Protein AF-A0A2H0RHB4-F1 (afdb_monomer_lite)

Organism: NCBI:txid1975043

Structure (mmCIF, N/CA/C/O backbone):
data_AF-A0A2H0RHB4-F1
#
_entry.id   AF-A0A2H0RHB4-F1
#
loop_
_atom_site.group_PDB
_atom_site.id
_atom_site.type_symbol
_atom_site.label_atom_id
_atom_site.label_alt_id
_atom_site.label_comp_id
_atom_site.label_asym_id
_atom_site.label_entity_id
_atom_site.label_seq_id
_atom_site.pdbx_PDB_ins_code
_atom_site.Cartn_x
_atom_site.Cartn_y
_atom_site.Cartn_z
_atom_site.occupancy
_atom_site.B_iso_or_equiv
_atom_site.auth_seq_id
_atom_site.auth_comp_id
_atom_site.auth_asym_id
_atom_site.auth_atom_id
_atom_site.pdbx_PDB_model_num
ATOM 1 N N . LYS A 1 1 ? 5.431 0.089 13.681 1.00 54.44 1 LYS A N 1
ATOM 2 C CA . LYS A 1 1 ? 4.138 0.615 13.172 1.00 54.44 1 LYS A CA 1
ATOM 3 C C . LYS A 1 1 ? 4.411 1.232 11.802 1.00 54.44 1 LYS A C 1
ATOM 5 O O . LYS A 1 1 ? 5.154 2.197 11.766 1.00 54.44 1 LYS A O 1
ATOM 10 N N . ASN A 1 2 ? 3.876 0.679 10.707 1.00 61.25 2 ASN A N 1
ATOM 11 C CA . ASN A 1 2 ? 4.213 1.120 9.335 1.00 61.25 2 ASN A CA 1
ATOM 12 C C . ASN A 1 2 ? 3.282 2.229 8.797 1.00 61.25 2 ASN A C 1
ATOM 14 O O . ASN A 1 2 ? 3.443 2.674 7.672 1.00 61.25 2 ASN A O 1
ATOM 18 N N . GLU A 1 3 ? 2.310 2.683 9.593 1.00 62.59 3 GLU A N 1
ATOM 19 C CA . GLU A 1 3 ? 1.284 3.672 9.205 1.00 62.59 3 GLU A CA 1
ATOM 20 C C . GLU A 1 3 ? 1.773 5.125 9.207 1.00 62.59 3 GLU A C 1
ATOM 22 O O . GLU A 1 3 ? 1.122 5.998 8.643 1.00 62.59 3 GLU A O 1
ATOM 27 N N . THR A 1 4 ? 2.895 5.399 9.871 1.00 73.75 4 THR A N 1
ATOM 28 C CA . THR A 1 4 ? 3.485 6.743 9.996 1.00 73.75 4 THR A CA 1
ATOM 29 C C . THR A 1 4 ? 4.833 6.843 9.291 1.00 73.75 4 THR A C 1
ATOM 31 O O . THR A 1 4 ? 5.547 7.826 9.461 1.00 73.75 4 THR A O 1
ATOM 34 N N . VAL A 1 5 ? 5.222 5.800 8.556 1.00 77.88 5 VAL A N 1
ATOM 35 C CA . VAL A 1 5 ? 6.538 5.710 7.927 1.00 77.88 5 VAL A CA 1
ATOM 36 C C . VAL A 1 5 ? 6.494 6.418 6.575 1.00 77.88 5 VAL A C 1
ATOM 38 O O . VAL A 1 5 ? 6.141 5.831 5.555 1.00 77.88 5 VAL A O 1
ATOM 41 N N . ASP A 1 6 ? 6.874 7.691 6.578 1.00 80.06 6 ASP A N 1
ATOM 42 C CA . ASP A 1 6 ? 7.053 8.518 5.381 1.00 80.06 6 ASP A CA 1
ATOM 43 C C . ASP A 1 6 ? 8.526 8.931 5.276 1.00 80.06 6 ASP A C 1
ATOM 45 O O . ASP A 1 6 ? 8.914 10.041 5.634 1.00 80.06 6 ASP A O 1
ATOM 49 N N . ILE A 1 7 ? 9.375 7.978 4.886 1.00 86.69 7 ILE A N 1
ATOM 50 C CA . ILE A 1 7 ? 10.793 8.225 4.626 1.00 86.69 7 ILE A CA 1
ATOM 51 C C . ILE A 1 7 ? 10.953 8.175 3.104 1.00 86.69 7 ILE A C 1
ATOM 53 O O . ILE A 1 7 ? 10.792 7.095 2.536 1.00 86.69 7 ILE A O 1
ATOM 57 N N . PRO A 1 8 ? 11.273 9.295 2.428 1.00 85.44 8 PRO A N 1
ATOM 58 C CA . PRO A 1 8 ? 11.297 9.360 0.962 1.00 85.44 8 PRO A CA 1
ATOM 59 C C . PRO A 1 8 ? 12.205 8.329 0.283 1.00 85.44 8 PRO A C 1
ATOM 61 O O . PRO A 1 8 ? 11.967 7.951 -0.857 1.00 85.44 8 PRO A O 1
ATOM 64 N N . THR A 1 9 ? 13.245 7.875 0.982 1.00 87.88 9 THR A N 1
ATOM 65 C CA . THR A 1 9 ? 14.233 6.909 0.489 1.00 87.88 9 THR A CA 1
ATOM 66 C C . THR A 1 9 ? 13.938 5.465 0.901 1.00 87.88 9 THR A C 1
ATOM 68 O O . THR A 1 9 ? 14.705 4.567 0.559 1.00 87.88 9 THR A O 1
ATOM 71 N N . LEU A 1 10 ? 12.852 5.216 1.639 1.00 89.56 10 LEU A N 1
ATOM 72 C CA . LEU A 1 10 ? 12.464 3.879 2.069 1.00 89.56 10 LEU A CA 1
ATOM 73 C C . LEU A 1 10 ? 11.428 3.286 1.114 1.00 89.56 10 LEU A C 1
ATOM 75 O O . LEU A 1 10 ? 10.352 3.845 0.896 1.00 89.56 10 LEU A O 1
ATOM 79 N N . PHE A 1 11 ? 11.725 2.089 0.622 1.00 91.38 11 PHE A N 1
ATOM 80 C CA . PHE A 1 11 ? 10.853 1.321 -0.257 1.00 91.38 11 PHE A CA 1
ATOM 81 C C . PHE A 1 11 ? 10.623 -0.072 0.320 1.00 91.38 11 PHE A C 1
ATOM 83 O O . PHE A 1 11 ? 11.510 -0.665 0.934 1.00 91.38 11 PHE A O 1
ATOM 90 N N . TYR A 1 12 ? 9.423 -0.598 0.106 1.00 91.75 12 TYR A N 1
ATOM 91 C CA . TYR A 1 12 ? 9.090 -1.992 0.358 1.00 91.75 12 TYR A CA 1
ATOM 92 C C . TYR A 1 12 ? 9.169 -2.763 -0.957 1.00 91.75 12 TYR A C 1
ATOM 94 O O . TYR A 1 12 ? 8.613 -2.324 -1.961 1.00 91.75 12 TYR A O 1
ATOM 102 N N . CYS A 1 13 ? 9.826 -3.922 -0.940 1.00 93.44 13 CYS A N 1
ATOM 103 C CA . CYS A 1 13 ? 9.802 -4.873 -2.045 1.00 93.44 13 CYS A CA 1
ATOM 104 C C . CYS A 1 13 ? 8.912 -6.054 -1.653 1.00 93.44 13 CYS A C 1
ATOM 106 O O . CYS A 1 13 ? 9.243 -6.815 -0.740 1.00 93.44 13 CYS A O 1
ATOM 108 N N . PHE A 1 14 ? 7.762 -6.183 -2.310 1.00 92.94 14 PHE A N 1
ATOM 109 C CA . PHE A 1 14 ? 6.888 -7.343 -2.168 1.00 92.94 14 PHE A CA 1
ATOM 110 C C . PHE A 1 14 ? 7.214 -8.344 -3.268 1.00 92.94 14 PHE A C 1
ATOM 112 O O . PHE A 1 14 ? 7.297 -7.976 -4.436 1.00 92.94 14 PHE A O 1
ATOM 119 N N . VAL A 1 15 ? 7.377 -9.612 -2.897 1.00 91.69 15 VAL A N 1
ATOM 120 C CA . VAL A 1 15 ? 7.737 -10.679 -3.835 1.00 91.69 15 VAL A CA 1
ATOM 121 C C . VAL A 1 15 ? 6.598 -11.682 -3.899 1.00 91.69 15 VAL A C 1
ATOM 123 O O . VAL A 1 15 ? 6.184 -12.225 -2.874 1.00 91.69 15 VAL A O 1
ATOM 126 N N . ASN A 1 16 ? 6.095 -11.935 -5.103 1.00 91.00 16 ASN A N 1
ATOM 127 C CA . ASN A 1 16 ? 5.209 -13.059 -5.369 1.00 91.00 16 ASN A CA 1
ATOM 128 C C . ASN A 1 16 ? 6.027 -14.182 -6.014 1.00 91.00 16 ASN A C 1
ATOM 130 O O . ASN A 1 16 ? 6.619 -13.989 -7.076 1.00 91.00 16 ASN A O 1
ATOM 134 N N . ILE A 1 17 ? 6.074 -15.332 -5.339 1.00 90.75 17 ILE A N 1
ATOM 135 C CA . ILE A 1 17 ? 6.809 -16.523 -5.763 1.00 90.75 17 ILE A CA 1
ATOM 136 C C . ILE A 1 17 ? 5.788 -17.559 -6.227 1.00 90.75 17 ILE A C 1
ATOM 138 O O . ILE A 1 17 ? 5.152 -18.225 -5.405 1.00 90.75 17 ILE A O 1
ATOM 142 N N . SER A 1 18 ? 5.641 -17.707 -7.542 1.00 88.69 18 SER A N 1
ATOM 143 C CA . SER A 1 18 ? 4.801 -18.750 -8.125 1.00 88.69 18 SER A CA 1
ATOM 144 C C . SER A 1 18 ? 5.587 -20.058 -8.195 1.00 88.69 18 SER A C 1
ATOM 146 O O . SER A 1 18 ? 6.487 -20.205 -9.024 1.00 88.69 18 SER A O 1
ATOM 148 N N . LYS A 1 19 ? 5.260 -21.010 -7.312 1.00 80.12 19 LYS A N 1
ATOM 149 C CA . LYS A 1 19 ? 5.944 -22.315 -7.234 1.00 80.12 19 LYS A CA 1
ATOM 150 C C . LYS A 1 19 ? 5.763 -23.160 -8.494 1.00 80.12 19 LYS A C 1
ATOM 152 O O . LYS A 1 19 ? 6.670 -23.898 -8.854 1.00 80.12 19 LYS A O 1
ATOM 157 N N . ASP A 1 20 ? 4.620 -23.030 -9.159 1.00 83.25 20 ASP A N 1
ATOM 158 C CA . ASP A 1 20 ? 4.271 -23.882 -10.300 1.00 83.25 20 ASP A CA 1
ATOM 159 C C . ASP A 1 20 ? 4.949 -23.421 -11.595 1.00 83.25 20 ASP A C 1
ATOM 161 O O . ASP A 1 20 ? 5.226 -24.225 -12.480 1.00 83.25 20 ASP A O 1
ATOM 165 N N . THR A 1 21 ? 5.236 -22.122 -11.708 1.00 81.69 21 THR A N 1
ATOM 166 C CA . THR A 1 21 ? 5.811 -21.526 -12.922 1.00 81.69 21 THR A CA 1
ATOM 167 C C . THR A 1 21 ? 7.264 -21.084 -12.756 1.00 81.69 21 THR A C 1
ATOM 169 O O . THR A 1 21 ? 7.865 -20.644 -13.731 1.00 81.69 21 THR A O 1
ATOM 172 N N . ASN A 1 22 ? 7.832 -21.165 -11.544 1.00 80.62 22 ASN A N 1
ATOM 173 C CA . ASN A 1 22 ? 9.131 -20.574 -11.182 1.00 80.62 22 ASN A CA 1
ATOM 174 C C . ASN A 1 22 ? 9.259 -19.084 -11.565 1.00 80.62 22 ASN A C 1
ATOM 176 O O . ASN A 1 22 ? 10.360 -18.576 -11.776 1.00 80.62 22 ASN A O 1
ATOM 180 N N . VAL A 1 23 ? 8.131 -18.372 -11.653 1.00 88.50 23 VAL A N 1
ATOM 181 C CA . VAL A 1 23 ? 8.101 -16.939 -11.961 1.00 88.50 23 VAL A CA 1
ATOM 182 C C . VAL A 1 23 ? 8.099 -16.152 -10.659 1.00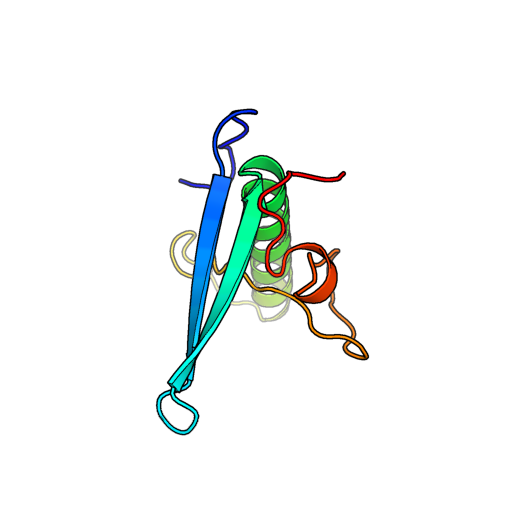 88.50 23 VAL A C 1
ATOM 184 O O . VAL A 1 23 ? 7.274 -16.388 -9.771 1.00 88.50 23 VAL A O 1
ATOM 187 N N . PHE A 1 24 ? 9.004 -15.182 -10.585 1.00 90.94 24 PHE A N 1
ATOM 188 C CA . PHE A 1 24 ? 9.077 -14.198 -9.517 1.00 90.94 24 PHE A CA 1
ATOM 189 C C . PHE A 1 24 ? 8.535 -12.878 -10.040 1.00 90.94 24 PHE A C 1
ATOM 191 O O . PHE A 1 24 ? 8.959 -12.416 -11.096 1.00 90.94 24 PHE A O 1
ATOM 198 N N . LYS A 1 25 ? 7.610 -12.273 -9.298 1.00 92.69 25 LYS A N 1
ATOM 199 C CA . LYS A 1 25 ? 7.163 -10.903 -9.554 1.00 92.69 25 LYS A CA 1
ATOM 200 C C . LYS A 1 25 ? 7.564 -10.026 -8.386 1.00 92.69 25 LYS A C 1
ATOM 202 O O . LYS A 1 25 ? 7.253 -10.361 -7.237 1.00 92.69 25 LYS A O 1
ATOM 207 N N . PHE A 1 26 ? 8.238 -8.926 -8.687 1.00 94.25 26 PHE A N 1
ATOM 208 C CA . PHE A 1 26 ? 8.687 -7.952 -7.704 1.00 94.25 26 PHE A CA 1
ATOM 209 C C . PHE A 1 26 ? 7.822 -6.709 -7.797 1.00 94.25 26 PHE A C 1
ATOM 211 O O . PHE A 1 26 ? 7.573 -6.200 -8.883 1.00 94.25 26 PHE A O 1
ATOM 218 N N . TYR A 1 27 ? 7.385 -6.209 -6.648 1.00 94.88 27 TYR A N 1
ATOM 219 C CA . TYR A 1 27 ? 6.600 -4.989 -6.565 1.00 94.88 27 TYR A CA 1
ATOM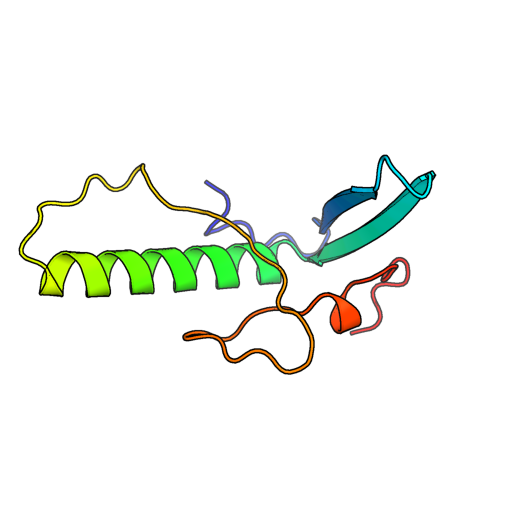 220 C C . TYR A 1 27 ? 7.283 -4.017 -5.616 1.00 94.88 27 TYR A C 1
ATOM 222 O O . TYR A 1 27 ? 7.337 -4.255 -4.404 1.00 94.88 27 TYR A O 1
ATOM 230 N N . ILE A 1 28 ? 7.811 -2.931 -6.172 1.00 94.50 28 ILE A N 1
ATOM 231 C CA . ILE A 1 28 ? 8.593 -1.936 -5.440 1.00 94.50 28 ILE A CA 1
ATOM 232 C C . ILE A 1 28 ? 7.688 -0.753 -5.120 1.00 94.50 28 ILE A C 1
ATOM 234 O O . ILE A 1 28 ? 7.238 -0.043 -6.013 1.00 94.50 28 ILE A O 1
ATOM 238 N N . VAL A 1 29 ? 7.398 -0.544 -3.835 1.00 93.12 29 VAL A N 1
ATOM 239 C CA . VAL A 1 29 ? 6.389 0.420 -3.380 1.00 93.12 29 VAL A CA 1
ATOM 240 C C . VAL A 1 29 ? 7.008 1.406 -2.381 1.00 93.12 29 VAL A C 1
ATOM 242 O O . VAL A 1 29 ? 7.575 0.966 -1.376 1.00 93.12 29 VAL A O 1
ATOM 245 N N . PRO A 1 30 ? 6.882 2.734 -2.584 1.00 93.75 30 PRO A N 1
ATOM 246 C CA . PRO A 1 30 ? 7.369 3.727 -1.625 1.00 93.75 30 PRO A CA 1
ATOM 247 C C . PRO A 1 30 ? 6.723 3.563 -0.244 1.00 93.75 30 PRO A C 1
ATOM 249 O O . PRO A 1 30 ? 5.523 3.279 -0.148 1.00 93.75 30 PRO A O 1
ATOM 252 N N . SER A 1 31 ? 7.472 3.816 0.837 1.00 92.19 31 SER A N 1
ATOM 253 C CA . SER A 1 31 ? 6.946 3.675 2.205 1.00 92.19 31 SER A CA 1
ATOM 254 C C . SER A 1 31 ? 5.691 4.515 2.433 1.00 92.19 31 SER A C 1
ATOM 256 O O . SER A 1 31 ? 4.750 4.044 3.064 1.00 92.19 31 SER A O 1
ATOM 258 N N . LYS A 1 32 ? 5.633 5.713 1.840 1.00 92.50 32 LYS A N 1
ATOM 259 C CA . LYS A 1 32 ? 4.471 6.607 1.877 1.00 92.50 32 LYS A CA 1
ATOM 260 C C . LYS A 1 32 ? 3.200 5.958 1.331 1.00 92.50 32 LYS A C 1
ATOM 262 O O . LYS A 1 32 ? 2.128 6.104 1.913 1.00 92.50 32 LYS A O 1
ATOM 267 N N . VAL A 1 33 ? 3.310 5.230 0.221 1.00 93.56 33 VAL A N 1
ATOM 268 C CA . VAL A 1 33 ? 2.174 4.544 -0.412 1.00 93.56 33 VAL A CA 1
ATOM 269 C C . VAL A 1 33 ? 1.693 3.404 0.482 1.00 93.56 33 VAL A C 1
ATOM 271 O O . VAL A 1 33 ? 0.493 3.284 0.735 1.00 93.56 33 VAL A O 1
ATOM 274 N N . VAL A 1 34 ? 2.625 2.619 1.031 1.00 92.38 34 VAL A N 1
ATOM 275 C CA . VAL A 1 34 ? 2.313 1.550 1.990 1.00 92.38 34 VAL A CA 1
ATOM 276 C C . VAL A 1 34 ? 1.639 2.117 3.241 1.00 92.38 34 VAL A C 1
ATOM 278 O O . VAL A 1 34 ? 0.582 1.628 3.639 1.00 92.38 34 VAL A O 1
ATOM 281 N N . ALA A 1 35 ? 2.201 3.173 3.830 1.00 91.25 35 ALA A N 1
ATOM 282 C CA . ALA A 1 35 ? 1.680 3.825 5.026 1.00 91.25 35 ALA A CA 1
ATOM 283 C C . ALA A 1 35 ? 0.255 4.356 4.814 1.00 91.25 35 ALA A C 1
ATOM 285 O O . ALA A 1 35 ? -0.639 4.065 5.613 1.00 91.25 35 ALA A O 1
ATOM 286 N N . ASN A 1 36 ? 0.024 5.063 3.702 1.00 92.44 36 ASN A N 1
ATOM 287 C CA . ASN A 1 36 ? -1.290 5.594 3.340 1.00 92.44 36 ASN A CA 1
ATOM 288 C C . ASN A 1 36 ? -2.331 4.484 3.173 1.00 92.44 36 ASN A C 1
ATOM 290 O O . ASN A 1 36 ? -3.431 4.584 3.723 1.00 92.44 36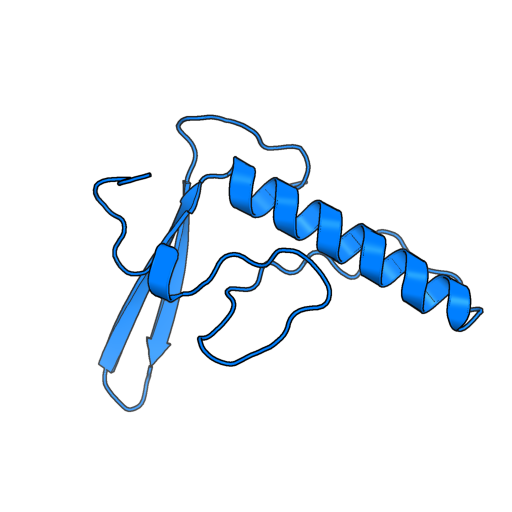 ASN A O 1
ATOM 294 N N . TYR A 1 37 ? -1.984 3.410 2.458 1.00 93.69 37 TYR A N 1
ATOM 295 C CA . TYR A 1 37 ? -2.894 2.288 2.251 1.00 93.69 37 TYR A CA 1
ATOM 296 C C . TYR A 1 37 ? -3.229 1.575 3.564 1.00 93.69 37 TYR A C 1
ATOM 298 O O . TYR A 1 37 ? -4.402 1.346 3.859 1.00 93.69 37 TYR A O 1
ATOM 306 N N . VAL A 1 38 ? -2.220 1.252 4.383 1.00 91.00 38 VAL A N 1
ATOM 307 C CA . VAL A 1 38 ? -2.429 0.546 5.657 1.00 91.00 38 VAL A CA 1
ATOM 308 C C . VAL A 1 38 ? -3.294 1.382 6.602 1.00 91.00 38 VAL A C 1
ATOM 310 O O . VAL A 1 38 ? -4.225 0.844 7.200 1.00 91.00 38 VAL A O 1
ATOM 313 N N . LYS A 1 39 ? -3.067 2.702 6.668 1.00 90.25 39 LYS A N 1
ATOM 314 C CA . LYS A 1 39 ? -3.897 3.630 7.449 1.00 90.25 39 LYS A CA 1
ATOM 315 C C . LYS A 1 39 ? -5.351 3.645 6.966 1.00 90.25 39 LYS A C 1
ATOM 317 O O . LYS A 1 39 ? -6.269 3.584 7.783 1.00 90.25 39 LYS A O 1
ATOM 322 N N . GLY A 1 40 ? -5.566 3.699 5.650 1.00 91.06 40 GLY A N 1
ATOM 323 C CA . GLY A 1 40 ? -6.901 3.662 5.048 1.00 91.06 40 GLY A CA 1
ATOM 324 C C . GLY A 1 40 ? -7.634 2.341 5.298 1.00 91.06 40 GLY A C 1
ATOM 325 O O . GLY A 1 40 ? -8.793 2.352 5.709 1.00 91.06 40 GLY A O 1
ATOM 326 N N . GLN A 1 41 ? -6.953 1.205 5.121 1.00 90.19 41 GLN A N 1
ATOM 327 C CA . GLN A 1 41 ? -7.513 -0.125 5.393 1.00 90.19 41 GLN A CA 1
ATOM 328 C C . GLN A 1 41 ? -7.900 -0.283 6.857 1.00 90.19 41 GLN A C 1
ATOM 330 O O . GLN A 1 41 ? -8.976 -0.792 7.166 1.00 90.19 41 GLN A O 1
ATOM 335 N N . HIS A 1 42 ? -7.036 0.172 7.760 1.00 88.44 42 HIS A N 1
ATOM 336 C CA . HIS A 1 42 ? -7.302 0.106 9.184 1.00 88.44 42 HIS A CA 1
ATOM 337 C C . HIS A 1 42 ? -8.534 0.943 9.563 1.00 88.44 42 HIS A C 1
ATOM 339 O O . HIS A 1 42 ? -9.425 0.452 10.257 1.00 88.44 42 HIS A O 1
ATOM 345 N N . ALA A 1 43 ? -8.646 2.166 9.032 1.00 89.31 43 ALA A N 1
ATOM 346 C CA . ALA A 1 43 ? -9.818 3.016 9.236 1.00 89.31 43 ALA A CA 1
ATOM 347 C C . ALA A 1 43 ? -11.111 2.382 8.691 1.00 89.31 43 ALA A C 1
ATOM 349 O O . ALA A 1 43 ? -12.135 2.393 9.378 1.00 89.31 43 ALA A O 1
ATOM 350 N N . LEU A 1 44 ? -11.062 1.786 7.493 1.00 89.38 44 LEU A N 1
ATOM 351 C CA . LEU A 1 44 ? -12.194 1.060 6.915 1.00 89.38 44 LEU A CA 1
ATOM 352 C C . LEU A 1 44 ? -12.608 -0.123 7.800 1.00 89.38 44 LEU A C 1
ATOM 354 O O . LEU A 1 44 ? -13.785 -0.283 8.110 1.00 89.38 44 LEU A O 1
ATOM 358 N N . TRP A 1 45 ? -11.647 -0.932 8.243 1.00 86.50 45 TRP A N 1
ATOM 359 C CA . TRP A 1 45 ? -11.915 -2.090 9.091 1.00 86.50 45 TRP A CA 1
ATOM 360 C C . TRP A 1 45 ? -12.553 -1.697 10.430 1.00 86.50 45 TRP A C 1
ATOM 362 O O . TRP A 1 45 ? -13.529 -2.324 10.848 1.00 86.50 45 TRP A O 1
ATOM 372 N N . LEU A 1 46 ? -12.067 -0.628 11.072 1.00 87.19 46 LEU A N 1
ATOM 373 C CA . LEU A 1 46 ? -12.687 -0.074 12.279 1.00 87.19 46 LEU A CA 1
ATOM 374 C C . LEU A 1 46 ? -14.132 0.378 12.022 1.00 87.19 46 LEU A C 1
ATOM 376 O O . LEU A 1 46 ? -15.012 0.114 12.845 1.00 87.19 46 LEU A O 1
ATOM 380 N N . ALA A 1 47 ? -14.392 1.033 10.886 1.00 87.69 47 ALA A N 1
ATOM 381 C CA . ALA A 1 47 ? -15.730 1.485 10.516 1.00 87.69 47 ALA A CA 1
ATOM 382 C C . ALA A 1 47 ? -16.700 0.310 10.308 1.00 87.69 47 ALA A C 1
ATOM 384 O O . ALA A 1 47 ? -17.800 0.323 10.861 1.00 87.69 47 ALA A O 1
ATOM 385 N N . GLU A 1 48 ? -16.286 -0.728 9.579 1.00 87.00 48 GLU A N 1
ATOM 386 C CA . GLU A 1 48 ? -17.102 -1.926 9.346 1.00 87.00 48 GLU A CA 1
ATOM 387 C C . GLU A 1 48 ? -17.374 -2.694 10.644 1.00 87.00 48 GLU A C 1
ATOM 389 O O . GLU A 1 48 ? -18.510 -3.065 10.938 1.00 87.00 48 GLU A O 1
ATOM 394 N N . LYS A 1 49 ? -16.368 -2.849 11.509 1.00 84.19 49 LYS A N 1
ATOM 395 C CA . LYS A 1 49 ? -16.563 -3.526 12.795 1.00 84.19 49 LYS A CA 1
ATOM 396 C C . LYS A 1 49 ? -17.464 -2.758 13.756 1.00 84.19 49 LYS A C 1
ATOM 398 O O . LYS A 1 49 ? -18.235 -3.379 14.490 1.00 84.19 49 LYS A O 1
ATOM 403 N N . LYS A 1 50 ? -17.408 -1.422 13.730 1.00 84.06 50 LYS A N 1
ATOM 404 C CA . LYS A 1 50 ? -18.334 -0.571 14.483 1.00 84.06 50 LYS A CA 1
ATOM 405 C C . LYS A 1 50 ? -19.778 -0.775 14.015 1.00 84.06 50 LYS A C 1
ATOM 407 O O . LYS A 1 50 ? -20.663 -0.843 14.864 1.00 84.06 50 LYS A O 1
ATOM 412 N N . LYS A 1 51 ? -20.015 -0.926 12.704 1.00 84.94 51 LYS A N 1
ATOM 413 C CA . LYS A 1 51 ? -21.344 -1.265 12.157 1.00 84.94 51 LYS A CA 1
ATOM 414 C C . LYS A 1 51 ? -21.830 -2.641 12.626 1.00 84.94 51 LYS A C 1
ATOM 416 O O . LYS A 1 51 ? -23.006 -2.792 12.923 1.00 84.94 51 LYS A O 1
ATOM 421 N N . GLU A 1 52 ? -20.932 -3.621 12.754 1.00 83.25 52 GLU A N 1
ATOM 422 C CA . GLU A 1 52 ? -21.247 -4.964 13.276 1.00 83.25 52 GLU A CA 1
ATOM 423 C C . GLU A 1 52 ? -21.488 -5.013 14.804 1.00 83.25 52 GLU A C 1
ATOM 425 O O . GLU A 1 52 ? -21.794 -6.080 15.336 1.00 83.25 52 GLU A O 1
ATOM 430 N N . GLY A 1 53 ? -21.307 -3.906 15.537 1.00 78.81 53 GLY A N 1
ATOM 431 C CA . GLY A 1 53 ? -21.494 -3.853 16.993 1.00 78.81 53 GLY A CA 1
ATOM 432 C C . GLY A 1 53 ? -20.414 -4.577 17.812 1.00 78.81 53 GLY A C 1
ATOM 433 O O . GLY A 1 53 ? -20.601 -4.822 19.004 1.00 78.81 53 GLY A O 1
ATOM 434 N N . LYS A 1 54 ? -19.273 -4.929 17.206 1.00 71.12 54 LYS A N 1
ATOM 435 C CA . LYS A 1 54 ? -18.193 -5.680 17.871 1.00 71.12 54 LYS A CA 1
ATOM 436 C C . LYS A 1 54 ? -17.135 -4.736 18.449 1.00 71.12 54 LYS A C 1
ATOM 438 O O . LYS A 1 54 ? -16.684 -3.814 17.774 1.00 71.12 54 LYS A O 1
ATOM 443 N N . LYS A 1 55 ? -16.684 -4.992 19.687 1.00 66.81 55 LYS A N 1
ATOM 444 C CA . LYS A 1 55 ? -15.494 -4.330 20.254 1.00 66.81 55 LYS A CA 1
ATOM 445 C C . LYS A 1 55 ? -14.249 -4.826 19.530 1.00 66.81 55 LYS A C 1
ATOM 447 O O . LYS A 1 55 ? -14.002 -6.026 19.461 1.00 66.81 55 LYS A O 1
ATOM 452 N N . VAL A 1 56 ? -13.467 -3.890 19.016 1.00 62.53 56 VAL A N 1
ATOM 453 C CA . VAL A 1 56 ? -12.292 -4.177 18.200 1.00 62.53 56 VAL A CA 1
ATOM 454 C C . VAL A 1 56 ? -11.023 -4.003 19.025 1.00 62.53 56 VAL A C 1
ATOM 456 O O . VAL A 1 56 ? -10.879 -3.002 19.724 1.00 62.53 56 VAL A O 1
ATOM 459 N N . LYS A 1 57 ? -10.088 -4.954 18.930 1.00 61.62 57 LYS A N 1
ATOM 460 C CA . LYS A 1 57 ? -8.711 -4.764 19.401 1.00 61.62 57 LYS A CA 1
ATOM 461 C C . LYS A 1 57 ? -7.898 -4.122 18.276 1.00 61.62 57 LYS A C 1
ATOM 463 O O . LYS A 1 57 ? -7.820 -4.674 17.186 1.00 61.62 57 LYS A O 1
ATOM 468 N N . ASP A 1 58 ? -7.244 -2.997 18.555 1.00 58.78 58 ASP A N 1
ATOM 469 C CA . ASP A 1 58 ? -6.441 -2.190 17.608 1.00 58.78 58 ASP A CA 1
ATOM 470 C C . ASP A 1 58 ? -5.265 -2.945 16.923 1.00 58.78 58 ASP A C 1
ATOM 472 O O . ASP A 1 58 ? -4.570 -2.425 16.050 1.00 58.78 58 ASP A O 1
ATOM 476 N N . GLY A 1 59 ? -4.998 -4.192 17.318 1.00 57.31 59 GLY A N 1
ATOM 477 C CA . GLY A 1 59 ? -3.855 -4.976 16.848 1.00 57.31 59 GLY A CA 1
ATOM 478 C C . GLY A 1 59 ? -4.086 -5.818 15.591 1.00 57.31 59 GLY A C 1
ATOM 479 O O . GLY A 1 59 ? -3.106 -6.198 14.959 1.00 57.31 59 GLY A O 1
ATOM 480 N N . GLU A 1 60 ? -5.331 -6.137 15.227 1.00 59.69 60 GLU A N 1
ATOM 481 C CA . GLU A 1 60 ? -5.579 -7.357 14.438 1.00 59.69 60 GLU A CA 1
ATOM 482 C C . GLU A 1 60 ? -5.551 -7.202 12.908 1.00 59.69 60 GLU A C 1
ATOM 484 O O . GLU A 1 60 ? -5.336 -8.200 12.227 1.00 59.69 60 GLU A O 1
ATOM 489 N N . MET A 1 61 ? -5.692 -6.003 12.325 1.00 58.03 61 MET A N 1
ATOM 490 C CA . MET A 1 61 ? -5.698 -5.859 10.855 1.00 58.03 61 MET A CA 1
ATOM 491 C C . MET A 1 61 ? -4.939 -4.623 10.360 1.00 58.03 61 MET A C 1
ATOM 493 O O . MET A 1 61 ? -5.447 -3.502 10.380 1.00 58.03 61 MET A O 1
ATOM 497 N N . ARG A 1 62 ? -3.720 -4.867 9.863 1.00 70.12 62 ARG A N 1
ATOM 498 C CA . ARG A 1 62 ? -2.858 -3.924 9.126 1.00 70.12 62 ARG A CA 1
ATOM 499 C C . ARG A 1 62 ? -2.197 -4.665 7.959 1.00 70.12 62 ARG A C 1
ATOM 501 O O . ARG A 1 62 ? -1.007 -4.957 7.991 1.00 70.12 62 ARG A O 1
ATOM 508 N N . ILE A 1 6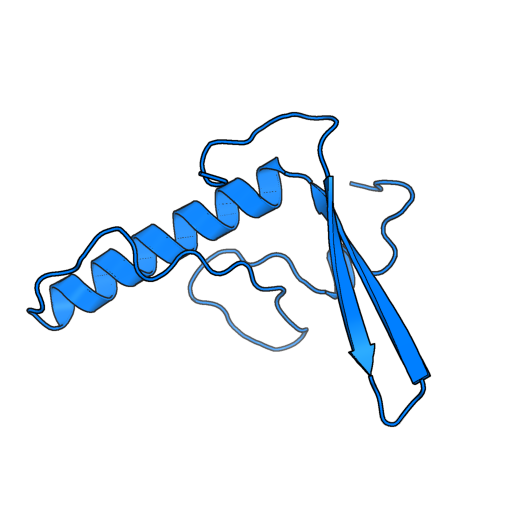3 ? -2.994 -5.056 6.966 1.00 81.56 63 ILE A N 1
ATOM 509 C CA . ILE A 1 63 ? -2.518 -5.833 5.812 1.00 81.56 63 ILE A CA 1
ATOM 510 C C . ILE A 1 63 ? -2.352 -4.894 4.622 1.00 81.56 63 ILE A C 1
ATOM 512 O O . ILE A 1 63 ? -3.320 -4.257 4.212 1.00 81.56 63 ILE A O 1
ATOM 516 N N . PHE A 1 64 ? -1.150 -4.837 4.049 1.00 89.19 64 PHE A N 1
ATOM 517 C CA . PHE A 1 64 ? -0.920 -4.208 2.749 1.00 89.19 64 PHE A CA 1
ATOM 518 C C . PHE A 1 64 ? -1.350 -5.154 1.621 1.00 89.19 64 PHE A C 1
ATOM 520 O O . PHE A 1 64 ? -1.116 -6.360 1.706 1.00 89.19 64 PHE A O 1
ATOM 527 N N . ARG A 1 65 ? -1.989 -4.624 0.574 1.00 90.94 65 ARG A N 1
ATOM 528 C CA . ARG A 1 65 ? -2.391 -5.396 -0.608 1.00 90.94 65 ARG A CA 1
ATOM 529 C C . ARG A 1 65 ? -2.180 -4.567 -1.863 1.00 90.94 65 ARG A C 1
ATOM 531 O O . ARG A 1 65 ? -2.398 -3.358 -1.845 1.00 90.94 65 ARG A O 1
ATOM 538 N N . LEU A 1 66 ? -1.813 -5.256 -2.937 1.00 92.94 66 LEU A N 1
ATOM 539 C CA . LEU A 1 66 ? -1.811 -4.705 -4.282 1.00 92.94 66 LEU A CA 1
ATOM 540 C C . LEU A 1 66 ? -3.123 -5.065 -4.970 1.00 92.94 66 LEU A C 1
ATOM 542 O O . LEU A 1 66 ? -3.575 -6.209 -4.910 1.00 92.94 66 LEU A O 1
ATOM 546 N N . GLY A 1 67 ? -3.729 -4.071 -5.601 1.00 93.56 67 GLY A N 1
ATOM 547 C CA . GLY A 1 67 ? -4.899 -4.241 -6.437 1.00 93.56 67 GLY A CA 1
ATOM 548 C C . GLY A 1 67 ? -4.544 -4.876 -7.776 1.00 93.56 67 GLY A C 1
ATOM 549 O O . GLY A 1 67 ? -3.434 -4.709 -8.283 1.00 93.56 67 GLY A O 1
ATOM 550 N N . VAL A 1 68 ? -5.496 -5.585 -8.367 1.00 92.81 68 VAL A N 1
ATOM 551 C CA . VAL A 1 68 ? -5.373 -6.158 -9.708 1.00 92.81 68 VAL A CA 1
ATOM 552 C C . VAL A 1 68 ? -6.331 -5.458 -10.663 1.00 92.81 68 VAL A C 1
ATOM 554 O O . VAL A 1 68 ? -7.366 -4.919 -10.266 1.00 92.81 68 VAL A O 1
ATOM 557 N N . LYS A 1 69 ? -5.956 -5.426 -11.939 1.00 89.25 69 LYS A N 1
ATOM 558 C CA . LYS A 1 69 ? -6.728 -4.768 -12.991 1.00 89.25 69 LYS A CA 1
ATOM 559 C C . LYS A 1 69 ? -8.127 -5.378 -13.097 1.00 89.25 69 LYS A C 1
ATOM 561 O O . LYS A 1 69 ? -8.268 -6.594 -13.136 1.00 89.25 69 LYS A O 1
ATOM 566 N N . GLY A 1 70 ? -9.144 -4.521 -13.171 1.00 89.31 70 GLY A N 1
ATOM 567 C CA . GLY A 1 70 ? -10.549 -4.928 -13.287 1.00 89.31 70 GLY A CA 1
ATOM 568 C C . GLY A 1 70 ? -11.286 -5.094 -11.955 1.00 89.31 70 GLY A C 1
ATOM 569 O O . GLY A 1 70 ? -12.514 -5.122 -11.956 1.00 89.31 70 GLY A O 1
ATOM 570 N N . GLU A 1 71 ? -10.576 -5.117 -10.826 1.00 92.69 71 GLU A N 1
ATOM 571 C CA . GLU A 1 71 ? -11.190 -5.210 -9.499 1.00 92.69 71 GLU A CA 1
ATOM 572 C C . GLU A 1 71 ? -11.536 -3.835 -8.919 1.00 92.69 71 GLU A C 1
ATOM 574 O O . GLU A 1 71 ? -10.858 -2.832 -9.161 1.00 92.69 71 GLU A O 1
ATOM 579 N N . LYS A 1 72 ? -12.602 -3.790 -8.112 1.00 92.81 72 LYS A N 1
ATOM 580 C CA . LYS A 1 72 ? -13.017 -2.583 -7.385 1.00 92.81 72 LYS A CA 1
ATOM 581 C C . LYS A 1 72 ? -12.643 -2.702 -5.917 1.00 92.81 72 LYS A C 1
ATOM 583 O O . LYS A 1 72 ? -12.959 -3.693 -5.264 1.00 92.81 72 LYS A O 1
ATOM 588 N N . TYR A 1 73 ? -12.042 -1.644 -5.383 1.00 92.44 73 TYR A N 1
ATOM 589 C CA . TYR A 1 73 ? -11.613 -1.589 -3.992 1.00 92.44 73 TYR A CA 1
ATOM 590 C C . TYR A 1 73 ? -12.357 -0.491 -3.226 1.00 92.44 73 TYR A C 1
ATOM 592 O O . TYR A 1 73 ? -12.639 0.567 -3.787 1.00 92.44 73 TYR A O 1
ATOM 600 N N . PRO A 1 74 ? -12.660 -0.712 -1.935 1.00 92.06 74 PRO A N 1
ATOM 601 C CA . PRO A 1 74 ? -13.394 0.248 -1.107 1.00 92.06 74 PRO A CA 1
ATOM 602 C C . PRO A 1 74 ? -12.577 1.497 -0.740 1.00 92.06 74 PRO A C 1
ATOM 604 O O . PRO A 1 74 ? -13.140 2.484 -0.275 1.00 92.06 74 PRO A O 1
ATOM 607 N N . ILE A 1 75 ? -11.256 1.461 -0.930 1.00 92.81 75 ILE A N 1
ATOM 608 C CA . ILE A 1 75 ? -10.348 2.594 -0.734 1.00 92.81 75 ILE A CA 1
ATOM 609 C C . ILE A 1 75 ? -9.368 2.679 -1.911 1.00 92.81 75 ILE A C 1
ATOM 611 O O . ILE A 1 75 ? -9.148 1.663 -2.584 1.00 92.81 75 ILE A O 1
ATOM 615 N N . PRO A 1 76 ? -8.723 3.840 -2.133 1.00 93.12 76 PRO A N 1
ATOM 616 C CA . PRO A 1 76 ? -7.620 3.948 -3.080 1.00 93.12 76 PRO A CA 1
ATOM 617 C C . PRO A 1 76 ? -6.571 2.867 -2.809 1.00 93.12 76 PRO A C 1
ATOM 619 O O . PRO A 1 76 ? -6.018 2.783 -1.712 1.00 93.12 76 PRO A O 1
ATOM 622 N N . THR A 1 77 ? -6.349 2.005 -3.798 1.00 94.12 77 THR A N 1
ATOM 623 C CA . THR A 1 77 ? -5.528 0.802 -3.653 1.00 94.12 77 THR A CA 1
ATOM 624 C C . THR A 1 77 ? -4.415 0.836 -4.697 1.00 94.12 77 THR A C 1
ATOM 626 O O . THR A 1 77 ? -4.733 0.925 -5.884 1.00 94.12 77 THR A O 1
ATOM 629 N N . PRO A 1 78 ? -3.132 0.790 -4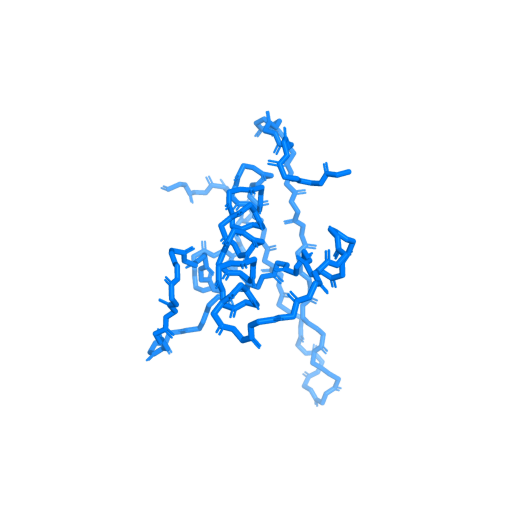.290 1.00 94.31 78 PRO A N 1
ATOM 630 C CA . PRO A 1 78 ? -2.020 0.698 -5.232 1.00 94.31 78 PRO A CA 1
ATOM 631 C C . PRO A 1 78 ? -2.132 -0.605 -6.017 1.00 94.31 78 PRO A C 1
ATOM 633 O O . PRO A 1 78 ? -2.456 -1.636 -5.434 1.00 94.31 78 PRO A O 1
ATOM 636 N N . THR A 1 79 ? -1.881 -0.583 -7.320 1.00 94.19 79 THR A N 1
ATOM 637 C CA . THR A 1 79 ? -2.066 -1.762 -8.178 1.00 94.19 79 THR A CA 1
ATOM 638 C C . THR A 1 79 ? -0.751 -2.460 -8.495 1.00 94.19 79 THR A C 1
ATOM 640 O O . THR A 1 79 ? 0.310 -1.843 -8.494 1.00 94.19 79 THR A O 1
ATOM 643 N N . ALA A 1 80 ? -0.821 -3.757 -8.789 1.00 93.06 80 ALA A N 1
ATOM 644 C CA . ALA A 1 80 ? 0.318 -4.535 -9.259 1.00 93.06 80 ALA A CA 1
ATOM 645 C C . ALA A 1 80 ? 0.941 -3.913 -10.523 1.00 93.06 80 ALA A C 1
ATOM 647 O O . ALA A 1 80 ? 2.146 -3.714 -10.558 1.00 93.06 80 ALA A O 1
ATOM 648 N N . GLU A 1 81 ? 0.120 -3.501 -11.495 1.00 92.12 81 GLU A N 1
ATOM 649 C CA . GLU A 1 81 ? 0.558 -2.874 -12.759 1.00 92.12 81 GLU A CA 1
ATOM 650 C C . GLU A 1 81 ? 1.364 -1.581 -12.537 1.00 92.12 81 GLU A C 1
ATOM 652 O O . GLU A 1 81 ? 2.293 -1.301 -13.283 1.00 92.12 81 GLU A O 1
ATOM 657 N N . GLN A 1 82 ? 1.052 -0.810 -11.489 1.00 91.81 82 GLN A N 1
ATOM 658 C CA . GLN A 1 82 ? 1.777 0.426 -11.160 1.00 91.81 82 GLN A CA 1
ATOM 659 C C . GLN A 1 82 ? 3.168 0.190 -10.560 1.00 91.81 82 GLN A C 1
ATOM 661 O O . GLN A 1 82 ? 4.014 1.082 -10.619 1.00 91.81 82 GLN A O 1
ATOM 666 N N . TYR A 1 83 ? 3.389 -0.957 -9.916 1.00 94.44 83 TYR A N 1
ATOM 667 C CA . TYR A 1 83 ? 4.573 -1.177 -9.081 1.00 94.44 83 TYR A CA 1
ATOM 668 C C . TYR A 1 83 ? 5.379 -2.428 -9.448 1.00 94.44 83 TYR A C 1
ATOM 670 O O . TYR A 1 83 ? 6.442 -2.631 -8.859 1.00 94.44 83 TYR A O 1
ATOM 678 N N . GLU A 1 84 ? 4.909 -3.249 -10.393 1.00 94.06 84 GLU A N 1
ATOM 679 C CA . GLU A 1 84 ? 5.642 -4.403 -10.926 1.00 94.06 84 GLU A CA 1
ATOM 680 C C . GLU A 1 84 ? 6.932 -3.923 -11.599 1.00 94.06 84 GLU A C 1
ATOM 682 O O . GLU A 1 84 ? 6.898 -3.067 -12.480 1.00 94.06 84 GLU A O 1
ATOM 687 N N . ASP A 1 85 ? 8.071 -4.425 -11.118 1.00 91.56 85 ASP A N 1
ATOM 688 C CA . ASP A 1 85 ? 9.412 -4.077 -11.595 1.00 91.56 85 ASP A CA 1
ATOM 689 C C . ASP A 1 85 ? 9.697 -2.562 -11.690 1.00 91.56 85 ASP A C 1
ATOM 691 O O . ASP A 1 85 ? 10.499 -2.112 -12.511 1.00 91.56 85 ASP A O 1
ATOM 695 N N . ASN A 1 86 ? 9.094 -1.751 -10.806 1.00 89.31 86 ASN A N 1
ATOM 696 C CA . ASN A 1 86 ? 9.334 -0.303 -10.724 1.00 89.31 86 ASN A CA 1
ATOM 697 C C . ASN A 1 86 ? 10.688 0.048 -10.062 1.00 89.31 86 ASN A C 1
ATOM 699 O O . ASN A 1 86 ? 10.763 0.800 -9.090 1.00 89.31 86 ASN A O 1
ATOM 703 N N . TRP A 1 87 ? 11.771 -0.528 -10.583 1.00 85.19 87 TRP A N 1
ATOM 704 C CA . TRP A 1 87 ? 13.144 -0.356 -10.098 1.00 85.19 87 TRP A CA 1
ATOM 705 C C . TRP A 1 87 ? 13.689 1.056 -10.330 1.00 85.19 87 TRP A C 1
ATOM 707 O O . TRP A 1 87 ? 14.549 1.519 -9.588 1.00 85.19 87 TRP A O 1
ATOM 717 N N . GLU A 1 88 ? 13.182 1.740 -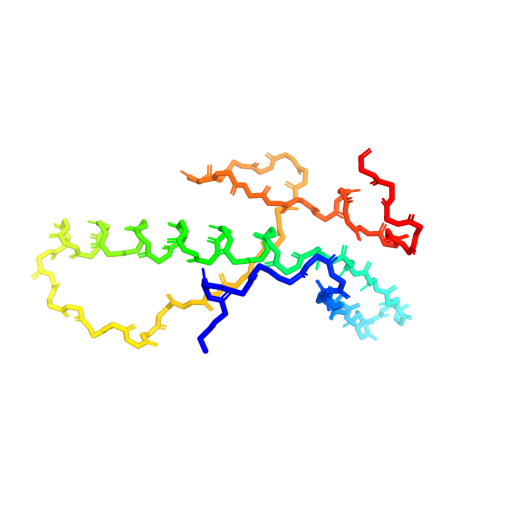11.357 1.00 83.19 88 GLU A N 1
ATOM 718 C CA . GLU A 1 88 ? 13.588 3.104 -11.716 1.00 83.19 88 GLU A CA 1
ATOM 719 C C . GLU A 1 88 ? 12.779 4.180 -10.982 1.00 83.19 88 GLU A C 1
ATOM 721 O O . GLU A 1 88 ? 13.019 5.369 -11.183 1.00 83.19 88 GLU A O 1
ATOM 726 N N . PHE A 1 89 ? 11.825 3.777 -10.135 1.00 71.50 89 PHE A N 1
ATOM 727 C CA . PHE A 1 89 ? 10.963 4.678 -9.368 1.00 71.50 89 PHE A CA 1
ATOM 728 C C . PHE A 1 89 ? 10.269 5.728 -10.242 1.00 71.50 89 PHE A C 1
ATOM 730 O O . PHE A 1 89 ? 10.118 6.884 -9.839 1.00 71.50 89 PHE A O 1
ATOM 737 N N . LYS A 1 90 ? 9.854 5.334 -11.452 1.00 61.22 90 LYS A N 1
ATOM 738 C CA . LYS A 1 90 ? 9.095 6.210 -12.344 1.00 61.22 90 LYS A CA 1
ATOM 739 C C . LYS A 1 90 ? 7.755 6.498 -11.666 1.00 61.22 90 LYS A C 1
ATOM 741 O O . LYS A 1 90 ? 6.973 5.575 -11.426 1.00 61.22 90 LYS A O 1
ATOM 746 N N . LEU A 1 91 ? 7.577 7.758 -11.265 1.00 52.22 91 LEU A N 1
ATOM 747 C CA . LEU A 1 91 ? 6.352 8.299 -10.674 1.00 52.22 91 LEU A CA 1
ATOM 748 C C . LEU A 1 91 ? 5.315 8.594 -11.756 1.00 52.22 91 LEU A C 1
ATOM 750 O O . LEU A 1 91 ? 5.716 9.138 -12.810 1.00 52.22 91 LEU A O 1
#

Secondary structure (DSSP, 8-state):
--TT---TT-EEEEEEEETTTTEEEEEEEEHHHHHHHHHHHHHHHHHHHHHTTPPPPTTS------B-TT---SS---BHHHHBT-TT---

pLDDT: mean 84.89, std 11.27, range [52.22, 94.88]

Foldseek 3Di:
DLLPDQDQPDWDWDWDQDPVPRDIWIFIGHSNLLNPQQVVVLVVVVVVVVVVVDDDDSPDDRDADADDPPDDDPDDHHHSVNGTVCPVVDD

Sequence (91 aa):
KNETVDIPTLFYCFVNISKDTNVFKFYIVPSKVVANYVKGQHALWLAEKKKEGKKVKDGEMRIFRLGVKGEKYPIPTPTAEQYEDNWEFKL

Radius of gyration: 15.03 Å; chains: 1; bounding box: 36×33×34 Å